Protein AF-A0A2J8UN22-F1 (afdb_monomer_lite)

Sequence (119 aa):
QNAFQVIAVDGVCSGIIQCLSAEDCVDWLQAIATNISNLTKHNIKKINRNFPVNQQIVYMGWCEAREQDPLQDRVYSPTFLALRGSCLYKFLAPPVTTWDWTRAEKTFSVYEIMCKILK

pLDDT: mean 87.86, std 12.68, range [38.47, 97.88]

InterPro domains:
  IPR001849 Pleckstrin homology domain [PS50003] (1-37)
  IPR015482 Syntrophin [PTHR10554] (2-116)

Secondary structure (DSSP, 8-state):
--EE--B-TTS-B--PEEPSSHHHHHHHHHHHHHHHHHHHHHHHHHHHTTS-GGG-EEEEEEEEEEP--SSS---EEEEEEEEETTEEEEESS---SSGGGGG-SEEEEHHHHHHHHT-

Structure (mmCIF, N/CA/C/O backbone):
data_AF-A0A2J8UN22-F1
#
_entry.id   AF-A0A2J8UN22-F1
#
loop_
_atom_site.group_PDB
_atom_site.id
_atom_site.type_symbol
_atom_site.label_atom_id
_atom_site.label_alt_id
_atom_site.label_comp_id
_atom_site.label_asym_id
_atom_site.label_entity_id
_atom_site.label_seq_id
_atom_site.pdbx_PDB_ins_code
_atom_site.Cartn_x
_atom_site.Cartn_y
_atom_site.Cartn_z
_atom_site.occupancy
_atom_site.B_iso_or_equiv
_atom_site.auth_seq_id
_atom_site.auth_comp_id
_atom_site.auth_asym_id
_atom_site.auth_atom_id
_atom_site.pdbx_PDB_model_num
ATOM 1 N N . GLN A 1 1 ? -15.082 2.420 19.374 1.00 69.00 1 GLN A N 1
ATOM 2 C CA . GLN A 1 1 ? -14.292 1.306 19.939 1.00 69.00 1 GLN A CA 1
ATOM 3 C C . GLN A 1 1 ? -12.915 1.868 20.256 1.00 69.00 1 GLN A C 1
ATOM 5 O O . GLN A 1 1 ? -12.306 2.414 19.351 1.00 69.00 1 GLN A O 1
ATOM 10 N N . ASN A 1 2 ? -12.465 1.801 21.514 1.00 91.00 2 ASN A N 1
ATOM 11 C CA . ASN A 1 2 ? -11.158 2.329 21.946 1.00 91.00 2 ASN A CA 1
ATOM 12 C C . ASN A 1 2 ? -10.123 1.204 21.940 1.00 91.00 2 ASN A C 1
ATOM 14 O O . ASN A 1 2 ? -9.503 0.913 22.957 1.00 91.00 2 ASN A O 1
ATOM 18 N N . ALA A 1 3 ? -10.056 0.471 20.838 1.00 95.69 3 ALA A N 1
ATOM 19 C CA . ALA A 1 3 ? -9.179 -0.674 20.712 1.00 95.69 3 ALA A CA 1
ATOM 20 C C . ALA A 1 3 ? -8.778 -0.843 19.256 1.00 95.69 3 ALA A C 1
ATOM 22 O O . ALA A 1 3 ? -9.563 -0.546 18.354 1.00 95.69 3 ALA A O 1
ATOM 23 N N . PHE A 1 4 ? -7.571 -1.343 19.041 1.00 95.44 4 PHE A N 1
ATOM 24 C CA . PHE A 1 4 ? -7.050 -1.617 17.712 1.00 95.44 4 PHE A CA 1
ATOM 25 C C . PHE A 1 4 ? -6.161 -2.858 17.734 1.00 95.44 4 PHE A C 1
ATOM 27 O O . PHE A 1 4 ? -5.758 -3.347 18.785 1.00 95.44 4 PHE A O 1
ATOM 34 N N . GLN A 1 5 ? -5.852 -3.373 16.554 1.00 95.31 5 GLN A N 1
ATOM 35 C CA . GLN A 1 5 ? -4.894 -4.451 16.361 1.00 95.31 5 GLN A CA 1
ATOM 36 C C . GLN A 1 5 ? -3.970 -4.057 15.216 1.00 95.31 5 GLN A C 1
ATOM 38 O O . GLN A 1 5 ? -4.409 -3.456 14.236 1.00 95.31 5 GLN A O 1
ATOM 43 N N . VAL A 1 6 ? -2.692 -4.397 15.339 1.00 94.31 6 VAL A N 1
ATOM 44 C CA . VAL A 1 6 ? -1.711 -4.234 14.267 1.00 94.31 6 VAL A CA 1
ATOM 45 C C . VAL A 1 6 ? -1.390 -5.611 13.714 1.00 94.31 6 VAL A C 1
ATOM 47 O O . VAL A 1 6 ? -1.102 -6.537 14.474 1.00 94.31 6 VAL A O 1
ATOM 50 N N . ILE A 1 7 ? -1.451 -5.742 12.393 1.00 92.38 7 ILE A N 1
ATOM 51 C CA . ILE A 1 7 ? -1.133 -6.974 11.675 1.00 92.38 7 ILE A CA 1
ATOM 52 C C . ILE A 1 7 ? 0.120 -6.708 10.842 1.00 92.38 7 ILE A C 1
ATOM 54 O O . ILE A 1 7 ? 0.184 -5.739 10.082 1.00 92.38 7 ILE A O 1
ATOM 58 N N . ALA A 1 8 ? 1.136 -7.541 11.032 1.00 89.44 8 ALA A N 1
ATOM 59 C CA . ALA A 1 8 ? 2.368 -7.514 10.267 1.00 89.44 8 ALA A CA 1
ATOM 60 C C . ALA A 1 8 ? 2.192 -8.219 8.912 1.00 89.44 8 ALA A C 1
ATOM 62 O O . ALA A 1 8 ? 1.215 -8.920 8.657 1.00 89.44 8 ALA A O 1
ATOM 63 N N . VAL A 1 9 ? 3.161 -8.022 8.017 1.00 83.94 9 VAL A N 1
ATOM 64 C CA . VAL A 1 9 ? 3.129 -8.557 6.643 1.00 83.94 9 VAL A CA 1
ATOM 65 C C . VAL A 1 9 ? 3.096 -10.089 6.603 1.00 83.94 9 VAL A C 1
ATOM 67 O O . VAL A 1 9 ? 2.534 -10.666 5.678 1.00 83.94 9 VAL A O 1
ATOM 70 N N . ASP A 1 10 ? 3.688 -10.745 7.596 1.00 85.31 10 ASP A N 1
ATOM 71 C CA . ASP A 1 10 ? 3.690 -12.202 7.765 1.00 85.31 10 ASP A CA 1
ATOM 72 C C . ASP A 1 10 ? 2.394 -12.741 8.403 1.00 85.31 10 ASP A C 1
ATOM 74 O O . ASP A 1 10 ? 2.285 -13.937 8.667 1.00 85.31 10 ASP A O 1
ATOM 78 N N . GLY A 1 11 ? 1.405 -11.873 8.644 1.00 86.06 11 GLY A N 1
ATOM 79 C CA . GLY A 1 11 ? 0.132 -12.212 9.276 1.00 86.06 11 GLY A CA 1
ATOM 80 C C . GLY A 1 11 ? 0.192 -12.272 10.802 1.00 86.06 11 GLY A C 1
ATOM 81 O O . GLY A 1 11 ? -0.845 -12.462 11.440 1.00 86.06 11 GLY A O 1
ATOM 82 N N . VAL A 1 12 ? 1.366 -12.076 11.415 1.00 93.12 12 VAL A N 1
ATOM 83 C CA . VAL A 1 12 ? 1.483 -12.013 12.874 1.00 93.12 12 VAL A CA 1
ATOM 84 C C . VAL A 1 12 ? 0.770 -10.759 13.371 1.00 93.12 12 VAL A C 1
ATOM 86 O O . VAL A 1 12 ? 0.986 -9.658 12.867 1.00 93.12 12 VAL A O 1
ATOM 89 N N . CYS A 1 13 ? -0.093 -10.914 14.372 1.00 92.88 13 CYS A N 1
ATOM 90 C CA . CYS A 1 13 ? -0.857 -9.807 14.933 1.00 92.88 13 CYS A CA 1
ATOM 91 C C . CYS A 1 13 ? -0.420 -9.488 16.366 1.00 92.88 13 CYS A C 1
ATOM 93 O O . CYS A 1 13 ? -0.019 -10.370 17.122 1.00 92.88 13 CYS A O 1
ATOM 95 N N . SER A 1 14 ? -0.559 -8.225 16.767 1.00 94.50 14 SER A N 1
ATOM 96 C CA . SER A 1 14 ? -0.267 -7.761 18.131 1.00 94.50 14 SER A CA 1
ATOM 97 C C . SER A 1 14 ? -1.241 -8.282 19.199 1.00 94.50 14 SER A C 1
ATOM 99 O O . SER A 1 14 ? -1.072 -7.978 20.376 1.00 94.50 14 SER A O 1
ATOM 101 N N . GLY A 1 15 ? -2.309 -8.980 18.799 1.00 95.38 15 GLY A N 1
ATOM 102 C CA . GLY A 1 15 ? -3.538 -9.073 19.590 1.00 95.38 15 GLY A CA 1
ATOM 103 C C . GLY A 1 15 ? -4.295 -7.737 19.654 1.00 95.38 15 GLY A C 1
ATOM 104 O O . GLY A 1 15 ? -3.858 -6.732 19.083 1.00 95.38 15 GLY A O 1
ATOM 105 N N . ILE A 1 16 ? -5.450 -7.734 20.324 1.00 95.88 16 ILE A N 1
ATOM 106 C CA . ILE A 1 16 ? -6.258 -6.524 20.523 1.00 95.88 16 ILE A CA 1
ATOM 107 C C . ILE A 1 16 ? -5.623 -5.684 21.632 1.00 95.88 16 ILE A C 1
ATOM 109 O O . ILE A 1 16 ? -5.516 -6.126 22.775 1.00 95.88 16 ILE A O 1
ATOM 113 N N . ILE A 1 17 ? -5.232 -4.461 21.290 1.00 96.06 17 ILE A N 1
ATOM 114 C CA . ILE A 1 17 ? -4.725 -3.455 22.217 1.00 96.06 17 ILE A CA 1
ATOM 115 C C . ILE A 1 17 ? -5.901 -2.577 22.629 1.00 96.06 17 ILE A C 1
ATOM 117 O O . ILE A 1 17 ? -6.515 -1.920 21.790 1.00 96.06 17 ILE A O 1
ATOM 121 N N . GLN A 1 18 ? -6.209 -2.572 23.923 1.00 96.56 18 GLN A N 1
ATOM 122 C CA . GLN A 1 18 ? -7.245 -1.727 24.506 1.00 96.56 18 GLN A CA 1
ATOM 123 C C . GLN A 1 18 ? -6.632 -0.402 24.973 1.00 96.56 18 GLN A C 1
ATOM 125 O O . GLN A 1 18 ? -5.663 -0.391 25.731 1.00 96.56 18 GLN A O 1
ATOM 130 N N . CYS A 1 19 ? -7.219 0.712 24.554 1.00 95.88 19 CYS A N 1
ATOM 131 C CA . CYS A 1 19 ? -6.840 2.053 24.979 1.00 95.88 19 CYS A CA 1
ATOM 132 C C . CYS A 1 19 ? -7.713 2.516 26.150 1.00 95.88 19 CYS A C 1
ATOM 134 O O . CYS A 1 19 ? -8.887 2.142 26.253 1.00 95.88 19 CYS A O 1
ATOM 136 N N . LEU A 1 20 ? -7.133 3.351 27.016 1.00 93.75 20 LEU A N 1
ATOM 137 C CA . LEU A 1 20 ? -7.816 3.916 28.183 1.00 93.75 20 LEU A CA 1
ATOM 138 C C . LEU A 1 20 ? -8.893 4.927 27.765 1.00 93.75 20 LEU A C 1
ATOM 140 O O . LEU A 1 20 ? -9.972 4.962 28.355 1.00 93.75 20 LEU A O 1
ATOM 144 N N . SER A 1 21 ? -8.635 5.693 26.703 1.00 96.19 21 SER A N 1
ATOM 145 C CA . SER A 1 21 ? -9.578 6.638 26.110 1.00 96.19 21 SER A CA 1
ATOM 146 C C . SER A 1 21 ? -9.617 6.541 24.578 1.00 96.19 21 SER A C 1
ATOM 148 O O . SER A 1 21 ? -8.815 5.846 23.946 1.00 96.19 21 SER A O 1
ATOM 150 N N . ALA A 1 22 ? -10.592 7.221 23.967 1.00 95.56 22 ALA A N 1
ATOM 151 C CA . ALA A 1 22 ? -10.673 7.340 22.512 1.00 95.56 22 ALA A CA 1
ATOM 152 C C . ALA A 1 22 ? -9.547 8.224 21.953 1.00 95.56 22 ALA A C 1
ATOM 154 O O . ALA A 1 22 ? -9.047 7.944 20.868 1.00 95.56 22 ALA A O 1
ATOM 155 N N . GLU A 1 23 ? -9.137 9.250 22.702 1.00 96.06 23 GLU A N 1
ATOM 156 C CA . GLU A 1 23 ? -8.040 10.155 22.346 1.00 96.06 23 GLU A CA 1
ATOM 157 C C . GLU A 1 23 ? -6.713 9.395 22.282 1.00 96.06 23 GLU A C 1
ATOM 159 O O . GLU A 1 23 ? -6.076 9.387 21.232 1.00 96.06 23 GLU A O 1
ATOM 164 N N . ASP A 1 24 ? -6.395 8.608 23.319 1.00 95.69 24 ASP A N 1
ATOM 165 C CA . ASP A 1 24 ? -5.205 7.744 23.317 1.00 95.69 24 ASP A CA 1
ATOM 166 C C . ASP A 1 24 ? -5.206 6.797 22.109 1.00 95.69 24 ASP A C 1
ATOM 168 O O . ASP A 1 24 ? -4.181 6.573 21.469 1.00 95.69 24 ASP A O 1
ATOM 172 N N . CYS A 1 25 ? -6.371 6.227 21.777 1.00 96.19 25 CYS A N 1
ATOM 173 C CA . CYS A 1 25 ? -6.506 5.329 20.634 1.00 96.19 25 CYS A CA 1
ATOM 174 C C . CYS A 1 25 ? -6.188 6.038 19.312 1.00 96.19 25 CYS A C 1
ATOM 176 O O . CYS A 1 25 ? -5.511 5.467 18.457 1.00 96.19 25 CYS A O 1
ATOM 178 N N . VAL A 1 26 ? -6.670 7.269 19.137 1.00 96.12 26 VAL A N 1
ATOM 179 C CA . VAL A 1 26 ? -6.407 8.074 17.939 1.00 96.12 26 VAL A CA 1
ATOM 180 C C . VAL A 1 26 ? -4.932 8.456 17.859 1.00 96.12 26 VAL A C 1
ATOM 182 O O . VAL A 1 26 ? -4.338 8.304 16.791 1.00 96.12 26 VAL A O 1
ATOM 185 N N . ASP A 1 27 ? -4.317 8.858 18.970 1.00 96.56 27 ASP A N 1
ATOM 186 C CA . ASP A 1 27 ? -2.898 9.218 19.020 1.00 96.56 27 ASP A CA 1
ATOM 187 C C . ASP A 1 27 ? -1.998 8.037 18.645 1.00 96.56 27 ASP A C 1
ATOM 189 O O . ASP A 1 27 ? -1.096 8.171 17.809 1.00 96.56 27 ASP A O 1
ATOM 193 N N . TRP A 1 28 ? -2.285 6.848 19.183 1.00 96.56 28 TRP A N 1
ATOM 194 C CA . TRP A 1 28 ? -1.582 5.619 18.814 1.00 96.56 28 TRP A CA 1
ATOM 195 C C . TRP A 1 28 ? -1.742 5.290 17.330 1.00 96.56 28 TRP A C 1
ATOM 197 O O . TRP A 1 28 ? -0.748 5.031 16.646 1.00 96.56 28 TRP A O 1
ATOM 207 N N . LEU A 1 29 ? -2.969 5.331 16.804 1.00 96.19 29 LEU A N 1
ATOM 208 C CA . LEU A 1 29 ? -3.232 5.061 15.389 1.00 96.19 29 LEU A CA 1
ATOM 209 C C . LEU A 1 29 ? -2.514 6.064 14.479 1.00 96.19 29 LEU A C 1
ATOM 211 O O . LEU A 1 29 ? -1.905 5.664 13.485 1.00 96.19 29 LEU A O 1
ATOM 215 N N . GLN A 1 30 ? -2.521 7.350 14.834 1.00 97.31 30 GLN A N 1
ATOM 216 C CA . GLN A 1 30 ? -1.846 8.398 14.076 1.00 97.31 30 GLN A CA 1
ATOM 217 C C . GLN A 1 30 ? -0.323 8.221 14.104 1.00 97.31 30 GLN A C 1
ATOM 219 O O . GLN A 1 30 ? 0.331 8.349 13.061 1.00 97.31 30 GLN A O 1
ATOM 224 N N . ALA A 1 31 ? 0.255 7.885 15.260 1.00 97.88 31 ALA A N 1
ATOM 225 C CA . ALA A 1 31 ? 1.683 7.615 15.400 1.00 97.88 31 ALA A CA 1
ATOM 226 C C . ALA A 1 31 ? 2.110 6.392 14.569 1.00 97.88 31 ALA A C 1
ATOM 228 O O . ALA A 1 31 ? 3.087 6.460 13.816 1.00 97.88 31 ALA A O 1
ATOM 229 N N . ILE A 1 32 ? 1.340 5.300 14.630 1.00 96.56 32 ILE A N 1
ATOM 230 C CA . ILE A 1 32 ? 1.578 4.078 13.849 1.00 96.56 32 ILE A CA 1
ATOM 231 C C . ILE A 1 32 ? 1.468 4.367 12.347 1.00 96.56 32 ILE A C 1
ATOM 233 O O . ILE A 1 32 ? 2.387 4.041 11.593 1.00 96.56 32 ILE A O 1
ATOM 237 N N . ALA A 1 33 ? 0.394 5.027 11.904 1.00 95.25 33 ALA A N 1
ATOM 238 C CA . ALA A 1 33 ? 0.184 5.375 10.499 1.00 95.25 33 ALA A CA 1
ATOM 239 C C . ALA A 1 33 ? 1.309 6.273 9.958 1.00 95.25 33 ALA A C 1
ATOM 241 O O . ALA A 1 33 ? 1.823 6.054 8.856 1.00 95.25 33 ALA A O 1
ATOM 242 N N . THR A 1 34 ? 1.746 7.248 10.758 1.00 97.62 34 THR A N 1
ATOM 243 C CA . THR A 1 34 ? 2.868 8.133 10.418 1.00 97.62 34 THR A CA 1
ATOM 244 C C . THR A 1 34 ? 4.168 7.342 10.276 1.00 97.62 34 THR A C 1
ATOM 246 O O . THR A 1 34 ? 4.895 7.520 9.294 1.00 97.62 34 THR A O 1
ATOM 249 N N . ASN A 1 35 ? 4.444 6.421 11.202 1.00 97.19 35 ASN A N 1
ATOM 250 C CA . ASN A 1 35 ? 5.633 5.577 11.147 1.00 97.19 35 ASN A CA 1
ATOM 251 C C . ASN A 1 35 ? 5.632 4.664 9.907 1.00 97.19 35 ASN A C 1
ATOM 253 O O . ASN A 1 35 ? 6.610 4.632 9.158 1.00 97.19 35 ASN A O 1
ATOM 257 N N . ILE A 1 36 ? 4.507 3.996 9.623 1.00 95.00 36 ILE A N 1
ATOM 258 C CA . ILE A 1 36 ? 4.333 3.159 8.425 1.00 95.00 36 ILE A CA 1
ATOM 259 C C . ILE A 1 36 ? 4.542 3.984 7.149 1.00 95.00 36 ILE A C 1
ATOM 261 O O . ILE A 1 36 ? 5.248 3.542 6.239 1.00 95.00 36 ILE A O 1
ATOM 265 N N . SER A 1 37 ? 3.982 5.196 7.078 1.00 95.06 37 SER A N 1
ATOM 266 C CA . SER A 1 37 ? 4.149 6.096 5.929 1.00 95.06 37 SER A CA 1
ATOM 267 C C . SER A 1 37 ? 5.615 6.488 5.722 1.00 95.06 37 SER A C 1
ATOM 269 O O . SER A 1 37 ? 6.126 6.437 4.600 1.00 95.06 37 SER A O 1
ATOM 271 N N . ASN A 1 38 ? 6.328 6.825 6.799 1.00 97.06 38 ASN A N 1
ATOM 272 C CA . ASN A 1 38 ? 7.739 7.206 6.742 1.00 97.06 38 ASN A CA 1
ATOM 273 C C . ASN A 1 38 ? 8.635 6.041 6.302 1.00 97.06 38 ASN A C 1
ATOM 275 O O . ASN A 1 38 ? 9.468 6.212 5.405 1.00 97.06 38 ASN A O 1
ATOM 279 N N . LEU A 1 39 ? 8.426 4.850 6.868 1.00 95.50 39 LEU A N 1
ATOM 280 C CA . LEU A 1 39 ? 9.149 3.637 6.482 1.00 95.50 39 LEU A CA 1
ATOM 281 C C . LEU A 1 39 ? 8.853 3.247 5.029 1.00 95.50 39 LEU A C 1
ATOM 283 O O . LEU A 1 39 ? 9.773 2.942 4.272 1.00 95.50 39 LEU A O 1
ATOM 287 N N . THR A 1 40 ? 7.596 3.349 4.595 1.00 95.12 40 THR A N 1
ATOM 288 C CA . THR A 1 40 ? 7.199 3.104 3.201 1.00 95.12 40 THR A CA 1
ATOM 289 C C . THR A 1 40 ? 7.893 4.075 2.245 1.00 95.12 40 THR A C 1
ATOM 291 O O . THR A 1 40 ? 8.493 3.640 1.263 1.00 95.12 40 THR A O 1
ATOM 294 N N . LYS A 1 41 ? 7.913 5.380 2.551 1.00 95.56 41 LYS A N 1
ATOM 295 C CA . LYS A 1 41 ? 8.641 6.387 1.753 1.00 95.56 41 LYS A CA 1
ATOM 296 C C . LYS A 1 41 ? 10.140 6.091 1.683 1.00 95.56 41 LYS A C 1
ATOM 298 O O . LYS A 1 41 ? 10.747 6.245 0.621 1.00 95.56 41 LYS A O 1
ATOM 303 N N . HIS A 1 42 ? 10.747 5.671 2.792 1.00 95.75 42 HIS A N 1
ATOM 304 C CA . HIS A 1 42 ? 12.155 5.277 2.816 1.00 95.75 42 HIS A CA 1
ATOM 305 C C . HIS A 1 42 ? 12.413 4.048 1.930 1.00 95.75 42 HIS A C 1
ATOM 307 O O . HIS A 1 42 ? 13.332 4.061 1.108 1.00 95.75 42 HIS A O 1
ATOM 313 N N . ASN A 1 43 ? 11.562 3.025 2.030 1.00 93.19 43 ASN A N 1
ATOM 314 C CA . ASN A 1 43 ? 11.650 1.812 1.217 1.00 93.19 43 ASN A CA 1
ATOM 315 C C . ASN A 1 43 ? 11.482 2.104 -0.278 1.00 93.19 43 ASN A C 1
ATOM 317 O O . ASN A 1 43 ? 12.295 1.636 -1.074 1.00 93.19 43 ASN A O 1
ATOM 321 N N . ILE A 1 44 ? 10.516 2.948 -0.660 1.00 95.50 44 ILE A N 1
ATOM 322 C CA . ILE A 1 44 ? 10.344 3.422 -2.043 1.00 95.50 44 ILE A CA 1
ATOM 323 C C . ILE A 1 44 ? 11.648 4.038 -2.556 1.00 95.50 44 ILE A C 1
ATOM 325 O O . ILE A 1 44 ? 12.152 3.635 -3.603 1.00 95.50 44 ILE A O 1
ATOM 329 N N . LYS A 1 45 ? 12.245 4.971 -1.798 1.00 95.56 45 LYS A N 1
ATOM 330 C CA . LYS A 1 45 ? 13.518 5.606 -2.179 1.00 95.56 45 LYS A CA 1
ATOM 331 C C . LYS A 1 45 ? 14.640 4.585 -2.356 1.00 95.56 45 LYS A C 1
ATOM 333 O O . LYS A 1 45 ? 15.441 4.731 -3.275 1.00 95.56 45 LYS A O 1
ATOM 338 N N . LYS A 1 46 ? 14.714 3.570 -1.491 1.00 94.50 46 LYS A N 1
ATOM 339 C CA . LYS A 1 46 ? 15.727 2.509 -1.565 1.00 94.50 46 LYS A CA 1
ATOM 340 C C . LYS A 1 46 ? 15.548 1.645 -2.816 1.00 94.50 46 LYS A C 1
ATOM 342 O O . LYS A 1 46 ? 16.520 1.439 -3.537 1.00 94.50 46 LYS A O 1
ATOM 347 N N . ILE A 1 47 ? 14.330 1.178 -3.093 1.00 93.56 47 ILE A N 1
ATOM 348 C CA . ILE A 1 47 ? 14.034 0.307 -4.242 1.00 93.56 47 ILE A CA 1
ATOM 349 C C . ILE A 1 47 ? 14.191 1.071 -5.564 1.00 93.56 47 ILE A C 1
ATOM 351 O O . ILE A 1 47 ? 14.789 0.542 -6.499 1.00 93.56 47 ILE A O 1
ATOM 355 N N . ASN A 1 48 ? 13.751 2.333 -5.624 1.00 96.00 48 ASN A N 1
ATOM 356 C CA . ASN A 1 48 ? 13.828 3.179 -6.821 1.00 96.00 48 ASN A CA 1
ATOM 357 C C . ASN A 1 48 ? 15.250 3.430 -7.330 1.00 96.00 48 ASN A C 1
ATOM 359 O O . ASN A 1 48 ? 15.407 3.766 -8.500 1.00 96.00 48 ASN A O 1
ATOM 363 N N . ARG A 1 49 ? 16.287 3.225 -6.505 1.00 95.75 49 ARG A N 1
ATOM 364 C CA . ARG A 1 49 ? 17.690 3.259 -6.961 1.00 95.75 49 ARG A CA 1
ATOM 365 C C . ARG A 1 49 ? 17.992 2.201 -8.024 1.00 95.75 49 ARG A C 1
ATOM 367 O O . ARG A 1 49 ? 18.934 2.371 -8.784 1.00 95.75 49 ARG A O 1
ATOM 374 N N . ASN A 1 50 ? 17.194 1.136 -8.075 1.00 94.88 50 ASN A N 1
ATOM 375 C CA . ASN A 1 50 ? 17.336 0.040 -9.029 1.00 94.88 50 ASN A CA 1
ATOM 376 C C . ASN A 1 50 ? 16.387 0.168 -10.235 1.00 94.88 50 ASN A C 1
ATOM 378 O O . ASN A 1 50 ? 16.362 -0.726 -11.079 1.00 94.88 50 ASN A O 1
ATOM 382 N N . PHE A 1 51 ? 15.587 1.239 -10.318 1.00 93.00 51 PHE A N 1
ATOM 383 C CA . PHE A 1 51 ? 14.655 1.472 -11.422 1.00 93.00 51 PHE A CA 1
ATOM 384 C C . PHE A 1 51 ? 15.022 2.728 -12.220 1.00 93.00 51 PHE A C 1
ATOM 386 O O . PHE A 1 51 ? 15.410 3.740 -11.630 1.00 93.00 51 PHE A O 1
ATOM 393 N N . PRO A 1 52 ? 14.845 2.713 -13.556 1.00 94.38 52 PRO A N 1
ATOM 394 C CA . PRO A 1 52 ? 14.947 3.931 -14.345 1.00 94.38 52 PRO A CA 1
ATOM 395 C C . PRO A 1 52 ? 13.830 4.906 -13.951 1.00 94.38 52 PRO A C 1
ATOM 397 O O . PRO A 1 52 ? 12.765 4.489 -13.497 1.00 94.38 52 PRO A O 1
ATOM 400 N N . VAL A 1 53 ? 14.069 6.210 -14.127 1.00 93.12 53 VAL A N 1
ATOM 401 C CA . VAL A 1 53 ? 13.196 7.298 -13.635 1.00 93.12 53 VAL A CA 1
ATOM 402 C C . VAL A 1 53 ? 11.733 7.126 -14.062 1.00 93.12 53 VAL A C 1
ATOM 404 O O . VAL A 1 53 ? 10.827 7.290 -13.252 1.00 93.12 53 VAL A O 1
ATOM 407 N N . ASN A 1 54 ? 11.489 6.714 -15.307 1.00 92.06 54 ASN A N 1
ATOM 408 C CA . ASN A 1 54 ? 10.149 6.480 -15.861 1.00 92.06 54 ASN A CA 1
ATOM 409 C C . ASN A 1 54 ? 9.457 5.200 -15.346 1.00 92.06 54 ASN A C 1
ATOM 411 O O . ASN A 1 54 ? 8.314 4.928 -15.702 1.00 92.06 54 ASN A O 1
ATOM 415 N N . GLN A 1 55 ? 10.150 4.397 -14.543 1.00 93.44 55 GLN A N 1
ATOM 416 C CA . GLN A 1 55 ? 9.677 3.141 -13.961 1.00 93.44 55 GLN A CA 1
ATOM 417 C C . GLN A 1 55 ? 9.811 3.148 -12.437 1.00 93.44 55 GLN A C 1
ATOM 419 O O . GLN A 1 55 ? 9.804 2.084 -11.817 1.00 93.44 55 GLN A O 1
ATOM 424 N N . GLN A 1 56 ? 9.976 4.319 -11.825 1.00 95.56 56 GLN A N 1
ATOM 425 C CA . GLN A 1 56 ? 10.040 4.441 -10.378 1.00 95.56 56 GLN A CA 1
ATOM 426 C C . GLN A 1 56 ? 8.662 4.271 -9.743 1.00 95.56 56 GLN A C 1
ATOM 428 O O . GLN A 1 56 ? 7.620 4.574 -10.327 1.00 95.56 56 GLN A O 1
ATOM 433 N N . ILE A 1 57 ? 8.681 3.763 -8.519 1.00 96.12 57 ILE A N 1
ATOM 434 C CA . ILE A 1 57 ? 7.531 3.647 -7.638 1.00 96.12 57 ILE A CA 1
ATOM 435 C C . ILE A 1 57 ? 7.176 5.053 -7.160 1.00 96.12 57 ILE A C 1
ATOM 437 O O . ILE A 1 57 ? 8.013 5.741 -6.572 1.00 96.12 57 ILE A O 1
ATOM 441 N N . VAL A 1 58 ? 5.939 5.463 -7.413 1.00 94.75 58 VAL A N 1
ATOM 442 C CA . VAL A 1 58 ? 5.378 6.756 -7.003 1.00 94.75 58 VAL A CA 1
ATOM 443 C C . VAL A 1 58 ? 4.688 6.617 -5.648 1.00 94.75 58 VAL A C 1
ATOM 445 O O . VAL A 1 58 ? 4.842 7.467 -4.775 1.00 94.75 58 VAL A O 1
ATOM 448 N N . TYR A 1 59 ? 3.951 5.523 -5.460 1.00 94.62 59 TYR A N 1
ATOM 449 C CA . TYR A 1 59 ? 3.198 5.241 -4.244 1.00 94.62 59 TYR A CA 1
ATOM 450 C C . TYR A 1 59 ? 3.068 3.734 -4.039 1.00 94.62 59 TYR A C 1
ATOM 452 O O . TYR A 1 59 ? 2.994 2.986 -5.011 1.00 94.62 59 TYR A O 1
ATOM 460 N N . MET A 1 60 ? 3.003 3.285 -2.789 1.00 95.38 60 MET A N 1
ATOM 461 C CA . MET A 1 60 ? 2.564 1.933 -2.454 1.00 95.38 60 MET A CA 1
ATOM 462 C C . MET A 1 60 ? 1.973 1.893 -1.045 1.00 95.38 60 MET A C 1
ATOM 464 O O . MET A 1 60 ? 2.347 2.714 -0.207 1.00 95.38 60 MET A O 1
ATOM 468 N N . GLY A 1 61 ? 1.067 0.954 -0.784 1.00 94.62 61 GLY A N 1
ATOM 469 C CA . GLY A 1 61 ? 0.416 0.819 0.515 1.00 94.62 61 GLY A CA 1
ATOM 470 C C . GLY A 1 61 ? -0.674 -0.249 0.542 1.00 94.62 61 GLY A C 1
ATOM 471 O O . GLY A 1 61 ? -1.097 -0.759 -0.495 1.00 94.62 61 GLY A O 1
ATOM 472 N N . TRP A 1 62 ? -1.122 -0.571 1.754 1.00 92.44 62 TRP A N 1
ATOM 473 C CA . TRP A 1 62 ? -2.276 -1.435 1.986 1.00 92.44 62 TRP A CA 1
ATOM 474 C C . TRP A 1 62 ? -3.582 -0.683 1.722 1.00 92.44 62 TRP A C 1
ATOM 476 O O . TRP A 1 62 ? -3.713 0.492 2.067 1.00 92.44 62 TRP A O 1
ATOM 486 N N . CYS A 1 63 ? -4.549 -1.376 1.134 1.00 90.25 63 CYS A N 1
ATOM 487 C CA . CYS A 1 63 ? -5.912 -0.907 0.942 1.00 90.25 63 CYS A CA 1
ATOM 488 C C . CYS A 1 63 ? -6.908 -2.044 1.174 1.00 90.25 63 CYS A C 1
ATOM 490 O O . CYS A 1 63 ? -6.580 -3.213 0.979 1.00 90.25 63 CYS A O 1
ATOM 492 N N . GLU A 1 64 ? -8.147 -1.686 1.486 1.00 87.38 64 GLU A N 1
ATOM 493 C CA . GLU A 1 64 ? -9.260 -2.629 1.520 1.00 87.38 64 GLU A CA 1
ATOM 494 C C . GLU A 1 64 ? -9.856 -2.770 0.117 1.00 87.38 64 GLU A C 1
ATOM 496 O O . GLU A 1 64 ? -10.406 -1.816 -0.442 1.00 87.38 64 GLU A O 1
ATOM 501 N N . ALA A 1 65 ? -9.735 -3.959 -0.472 1.00 82.31 65 ALA A N 1
ATOM 502 C CA . ALA A 1 65 ? -10.307 -4.271 -1.773 1.00 82.31 65 ALA A CA 1
ATOM 503 C C . ALA A 1 65 ? -11.613 -5.047 -1.600 1.00 82.31 65 ALA A C 1
ATOM 505 O O . ALA A 1 65 ? -11.670 -6.056 -0.899 1.00 82.31 65 ALA A O 1
ATOM 506 N N . ARG A 1 66 ? -12.664 -4.596 -2.289 1.00 80.06 66 ARG A N 1
ATOM 507 C CA . ARG A 1 66 ? -13.923 -5.335 -2.386 1.00 80.06 66 ARG A CA 1
ATOM 508 C C . ARG A 1 66 ? -13.854 -6.291 -3.568 1.00 80.06 66 ARG A C 1
ATOM 510 O O . ARG A 1 66 ? -13.695 -5.845 -4.706 1.00 80.06 66 ARG A O 1
ATOM 517 N N . GLU A 1 67 ? -14.022 -7.582 -3.316 1.00 69.56 67 GLU A N 1
ATOM 518 C CA . GLU A 1 67 ? -14.177 -8.549 -4.399 1.00 69.56 67 GLU A CA 1
ATOM 519 C C . GLU A 1 67 ? -15.605 -8.491 -4.965 1.00 69.56 67 GLU A C 1
ATOM 521 O O . GLU A 1 67 ? -16.590 -8.378 -4.231 1.00 69.56 67 GLU A O 1
ATOM 526 N N . GLN A 1 68 ? -15.725 -8.500 -6.296 1.00 62.41 68 GLN A N 1
ATOM 527 C CA . GLN A 1 68 ? -17.007 -8.674 -6.980 1.00 62.41 68 GLN A CA 1
ATOM 528 C C . GLN A 1 68 ? -17.302 -10.173 -7.072 1.00 62.41 68 GLN A C 1
ATOM 530 O O . GLN A 1 68 ? -17.169 -10.765 -8.140 1.00 62.41 68 GLN A O 1
ATOM 535 N N . ASP A 1 69 ? -17.675 -10.787 -5.952 1.00 63.44 69 ASP A N 1
ATOM 536 C CA . ASP A 1 69 ? -18.312 -12.102 -5.964 1.00 63.44 69 ASP A CA 1
ATOM 537 C C . ASP A 1 69 ? -19.837 -11.907 -5.836 1.00 63.44 69 ASP A C 1
ATOM 539 O O . ASP A 1 69 ? -20.294 -11.330 -4.846 1.00 63.44 69 ASP A O 1
ATOM 543 N N . PRO A 1 70 ? -20.645 -12.325 -6.829 1.00 59.53 70 PRO A N 1
ATOM 544 C CA . PRO A 1 70 ? -22.104 -12.280 -6.744 1.00 59.53 70 PRO A CA 1
ATOM 545 C C . PRO A 1 70 ? -22.692 -13.147 -5.619 1.00 59.53 70 PRO A C 1
ATOM 547 O O . PRO A 1 70 ? -23.849 -12.940 -5.256 1.00 59.53 70 PRO A O 1
ATOM 550 N N . LEU A 1 71 ? -21.938 -14.129 -5.109 1.00 65.88 71 LEU A N 1
ATOM 551 C CA . LEU A 1 71 ? -22.411 -15.143 -4.162 1.00 65.88 71 LEU A CA 1
ATOM 552 C C . LEU A 1 71 ? -21.913 -14.934 -2.724 1.00 65.88 71 LEU A C 1
ATOM 554 O O . LEU A 1 71 ? -22.498 -15.510 -1.807 1.00 65.88 71 LEU A O 1
ATOM 558 N N . GLN A 1 72 ? -20.874 -14.119 -2.505 1.00 58.31 72 GL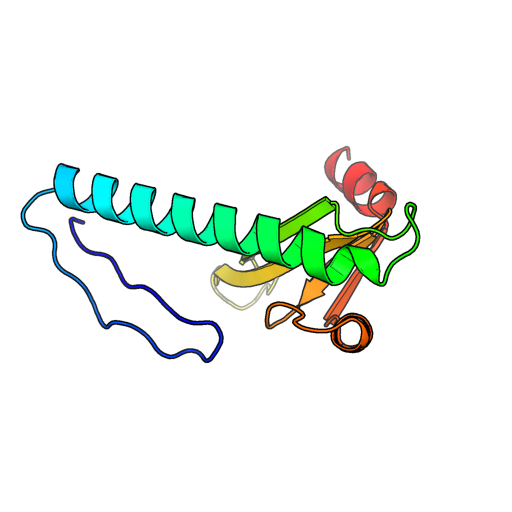N A N 1
ATOM 559 C CA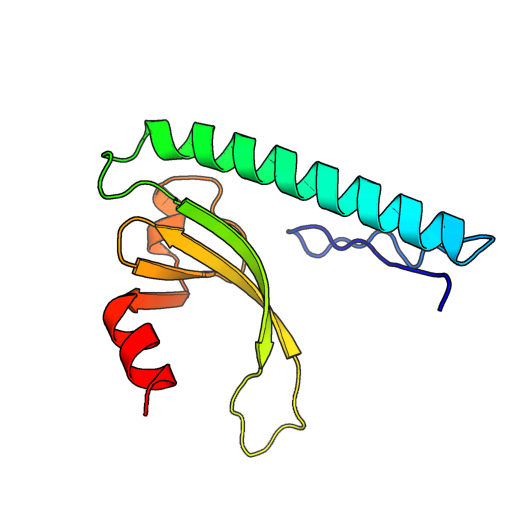 . GLN A 1 72 ? -20.359 -13.808 -1.167 1.00 58.31 72 GLN A CA 1
ATOM 560 C C . GLN A 1 72 ? -20.737 -12.394 -0.717 1.00 58.31 72 GLN A C 1
ATOM 562 O O . GLN A 1 72 ? -20.627 -11.411 -1.453 1.00 58.31 72 GLN A O 1
ATOM 567 N N . ASP A 1 73 ? -21.169 -12.291 0.537 1.00 57.53 73 ASP A N 1
ATOM 568 C CA . ASP A 1 73 ? -21.518 -11.030 1.177 1.00 57.53 73 ASP A CA 1
ATOM 569 C C . ASP A 1 73 ? -20.259 -10.169 1.373 1.00 57.53 73 ASP A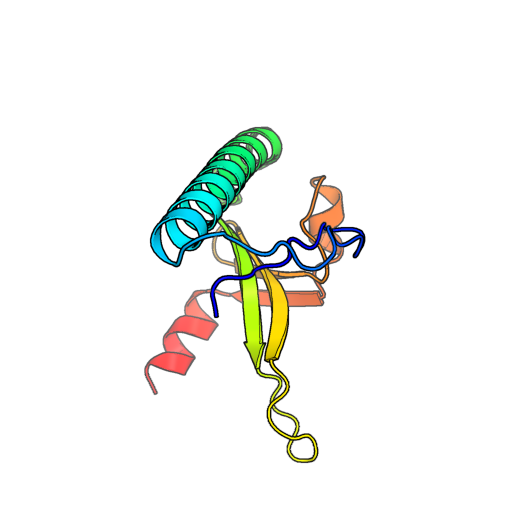 C 1
ATOM 571 O O . ASP A 1 73 ? -19.463 -10.408 2.271 1.00 57.53 73 ASP A O 1
ATOM 575 N N . ARG A 1 74 ? -20.045 -9.212 0.460 1.00 58.66 74 ARG A N 1
ATOM 576 C CA . ARG A 1 74 ? -19.164 -8.025 0.550 1.00 58.66 74 ARG A CA 1
ATOM 577 C C . ARG A 1 74 ? -17.940 -8.146 1.477 1.00 58.66 74 ARG A C 1
ATOM 579 O O . ARG A 1 74 ? -17.722 -7.276 2.322 1.00 58.66 74 ARG A O 1
ATOM 586 N N . VAL A 1 75 ? -17.102 -9.161 1.283 1.00 72.06 75 VAL A N 1
ATOM 587 C CA . VAL A 1 75 ? -15.863 -9.285 2.056 1.00 72.06 75 VAL A CA 1
ATOM 588 C C . VAL A 1 75 ? -14.858 -8.261 1.523 1.00 72.06 75 VAL A C 1
ATOM 590 O O . VAL A 1 75 ? -14.452 -8.303 0.359 1.00 72.06 75 VAL A O 1
ATOM 593 N N . TYR A 1 76 ? -14.499 -7.296 2.368 1.00 78.75 76 TYR A N 1
ATOM 594 C CA . TYR A 1 76 ? -13.314 -6.475 2.151 1.00 78.75 76 TYR A CA 1
ATOM 595 C C . TYR A 1 76 ? -12.098 -7.303 2.553 1.00 78.75 76 TYR A C 1
ATOM 597 O O . TYR A 1 76 ? -12.085 -7.911 3.623 1.00 78.75 76 TYR A O 1
ATOM 605 N N . SER A 1 77 ? -11.118 -7.374 1.658 1.00 83.62 77 SER A N 1
ATOM 606 C CA . SER A 1 77 ? -9.862 -8.069 1.907 1.00 83.62 77 SER A CA 1
ATOM 607 C C . SER A 1 77 ? -8.691 -7.091 1.823 1.00 83.62 77 SER A C 1
ATOM 609 O O . SER A 1 77 ? -8.655 -6.246 0.914 1.00 83.62 77 SER A O 1
ATOM 611 N N . PRO A 1 78 ? -7.702 -7.214 2.722 1.00 87.50 78 PRO A N 1
ATOM 612 C CA . PRO A 1 78 ? -6.497 -6.414 2.639 1.00 87.50 78 PRO A CA 1
ATOM 613 C C . PRO A 1 78 ? -5.745 -6.776 1.357 1.00 87.50 78 PRO A C 1
ATOM 615 O O . PRO A 1 78 ? -5.492 -7.937 1.045 1.00 87.50 78 PRO A O 1
ATOM 618 N N . THR A 1 79 ? -5.388 -5.758 0.590 1.00 91.12 79 THR A N 1
ATOM 619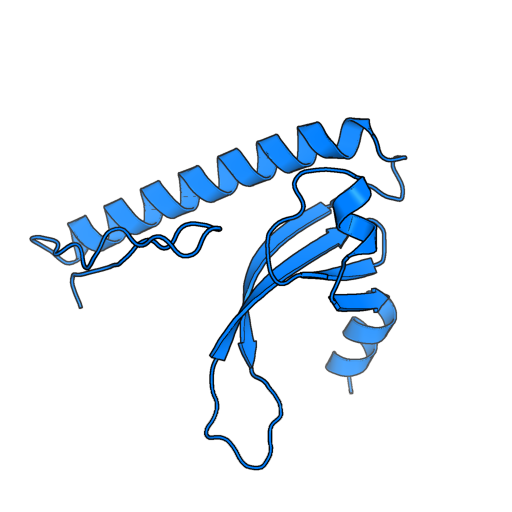 C CA . THR A 1 79 ? -4.644 -5.873 -0.662 1.00 91.12 79 THR A CA 1
ATOM 620 C C . THR A 1 79 ? -3.516 -4.857 -0.650 1.00 91.12 79 THR A C 1
ATOM 622 O O . THR A 1 79 ? -3.710 -3.717 -0.229 1.00 91.12 79 THR A O 1
ATOM 625 N N . PHE A 1 80 ? -2.340 -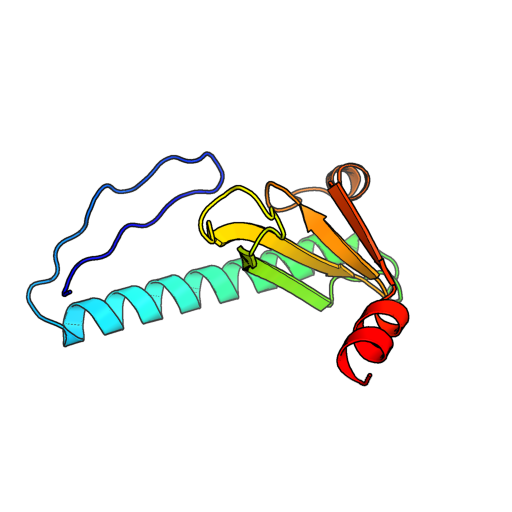5.235 -1.148 1.00 93.56 80 PHE A N 1
ATOM 626 C CA . PHE A 1 80 ? -1.243 -4.293 -1.310 1.00 93.56 80 PHE A CA 1
ATOM 627 C C . PHE A 1 80 ? -1.216 -3.746 -2.739 1.00 93.56 80 PHE A C 1
ATOM 629 O O . PHE A 1 80 ? -1.147 -4.503 -3.709 1.00 93.56 80 PHE A O 1
ATOM 636 N N . LEU A 1 81 ? -1.258 -2.423 -2.879 1.00 94.88 81 LEU A N 1
ATOM 637 C CA . LEU A 1 81 ? -1.183 -1.745 -4.169 1.00 94.88 81 LEU A CA 1
ATOM 638 C C . LEU A 1 81 ? 0.121 -0.973 -4.301 1.00 94.88 81 LEU A C 1
ATOM 640 O O . LEU A 1 81 ? 0.594 -0.357 -3.347 1.00 94.88 81 LEU A O 1
ATOM 644 N N . ALA A 1 82 ? 0.671 -0.949 -5.513 1.00 96.19 82 ALA A N 1
ATOM 645 C CA . ALA A 1 82 ? 1.798 -0.091 -5.844 1.00 96.19 82 ALA A CA 1
ATOM 646 C C . ALA A 1 82 ? 1.620 0.566 -7.214 1.00 96.19 82 ALA A C 1
ATOM 648 O O . ALA A 1 82 ? 1.329 -0.098 -8.206 1.00 96.19 82 ALA A O 1
ATOM 649 N N . LEU A 1 83 ? 1.831 1.876 -7.270 1.00 95.25 83 LEU A N 1
ATOM 650 C CA . LEU A 1 83 ? 1.903 2.660 -8.492 1.00 95.25 83 LEU A CA 1
ATOM 651 C C . LEU A 1 83 ? 3.371 2.810 -8.889 1.00 95.25 83 LEU A C 1
ATOM 653 O O . LEU A 1 83 ? 4.149 3.443 -8.171 1.00 95.25 83 LEU A O 1
ATOM 657 N N . ARG A 1 84 ? 3.743 2.247 -10.037 1.00 94.56 84 ARG A N 1
ATOM 658 C CA . ARG A 1 84 ? 5.101 2.304 -10.584 1.00 94.56 84 ARG A CA 1
ATOM 659 C C . ARG A 1 84 ? 5.043 2.668 -12.062 1.00 94.56 84 ARG A C 1
ATOM 661 O O . ARG A 1 84 ? 4.352 2.009 -12.837 1.00 94.56 84 ARG A O 1
ATOM 668 N N . GLY A 1 85 ? 5.778 3.710 -12.452 1.00 92.94 85 GLY A N 1
ATOM 669 C CA . GLY A 1 85 ? 5.654 4.293 -13.787 1.00 92.94 85 GLY A CA 1
ATOM 670 C C . GLY A 1 85 ? 4.194 4.648 -14.087 1.00 92.94 85 GLY A C 1
ATOM 671 O O . GLY A 1 85 ? 3.555 5.369 -13.325 1.00 92.94 85 GLY A O 1
ATOM 672 N N . SER A 1 86 ? 3.652 4.092 -15.168 1.00 91.50 86 SER A N 1
ATOM 673 C CA . SER A 1 86 ? 2.255 4.259 -15.590 1.00 91.50 86 SER A CA 1
ATOM 674 C C . SER A 1 86 ? 1.352 3.067 -15.249 1.00 91.50 86 SER A C 1
ATOM 676 O O . SER A 1 86 ? 0.274 2.937 -15.835 1.00 91.50 86 SER A O 1
ATOM 678 N N . CYS A 1 87 ? 1.789 2.173 -14.360 1.00 93.44 87 CYS A N 1
ATOM 679 C CA . CYS A 1 87 ? 1.092 0.927 -14.054 1.00 93.44 87 CYS A CA 1
ATOM 680 C C . CYS A 1 87 ? 0.747 0.829 -12.564 1.00 93.44 87 CYS A C 1
ATOM 682 O O . CYS A 1 87 ? 1.561 1.144 -11.693 1.00 93.44 87 CYS A O 1
ATOM 684 N N . LEU A 1 88 ? -0.466 0.357 -12.283 1.00 93.50 88 LEU A N 1
ATOM 685 C CA . LEU A 1 88 ? -0.910 -0.036 -10.953 1.00 93.50 88 LEU A CA 1
ATOM 686 C C . LEU A 1 88 ? -0.762 -1.551 -10.809 1.00 93.50 88 LEU A C 1
ATOM 688 O O . LEU A 1 88 ? -1.266 -2.316 -11.632 1.00 93.50 88 LEU A O 1
ATOM 692 N N . TYR A 1 89 ? -0.097 -1.975 -9.745 1.00 94.75 89 TYR A N 1
ATOM 693 C CA . TYR A 1 89 ? 0.175 -3.370 -9.432 1.00 94.75 89 TYR A CA 1
ATOM 694 C C . TYR A 1 89 ? -0.597 -3.783 -8.183 1.00 94.75 89 TYR A C 1
ATOM 696 O O . TYR A 1 89 ? -0.632 -3.031 -7.207 1.00 94.75 89 TYR A O 1
ATOM 704 N N . LYS A 1 90 ? -1.178 -4.984 -8.220 1.00 93.88 90 LYS A N 1
ATOM 705 C CA . LYS A 1 90 ? -1.791 -5.655 -7.069 1.00 93.88 90 LYS A CA 1
ATOM 706 C C . LYS A 1 90 ? -0.862 -6.756 -6.566 1.00 93.88 90 LYS A C 1
ATOM 708 O O . LYS A 1 90 ? -0.410 -7.575 -7.364 1.00 93.88 90 LYS A O 1
ATOM 713 N N . PHE A 1 91 ? -0.626 -6.798 -5.261 1.00 93.50 91 PHE A N 1
ATOM 714 C CA . PHE A 1 91 ? 0.135 -7.843 -4.587 1.00 93.50 91 PHE A CA 1
ATOM 715 C C . PHE A 1 91 ? -0.614 -8.368 -3.359 1.00 93.50 91 PHE A C 1
ATOM 717 O O . PHE A 1 91 ? -1.355 -7.629 -2.706 1.00 93.50 91 PHE A O 1
ATOM 724 N N . LEU A 1 92 ? -0.322 -9.619 -2.996 1.00 89.62 92 LEU A N 1
ATOM 725 C CA . LEU A 1 92 ? -0.703 -10.198 -1.703 1.00 89.62 92 LEU A CA 1
ATOM 726 C C . LEU A 1 92 ? 0.138 -9.643 -0.546 1.00 89.62 92 LEU A C 1
ATOM 728 O O . LEU A 1 92 ? -0.341 -9.554 0.577 1.00 89.62 92 LEU A O 1
ATOM 732 N N . ALA A 1 93 ? 1.393 -9.277 -0.816 1.00 90.62 93 ALA A N 1
ATOM 733 C CA . ALA A 1 93 ? 2.328 -8.741 0.167 1.00 90.62 93 ALA A CA 1
ATOM 734 C C . ALA A 1 93 ? 3.222 -7.655 -0.464 1.00 90.62 93 ALA A C 1
ATOM 736 O O . ALA A 1 93 ? 3.441 -7.679 -1.679 1.00 90.62 93 ALA A O 1
ATOM 737 N N . PRO A 1 94 ? 3.765 -6.709 0.326 1.00 92.12 94 PRO A N 1
ATOM 738 C CA . PRO A 1 94 ? 4.635 -5.654 -0.181 1.00 92.12 94 PRO A CA 1
ATOM 739 C C . PRO A 1 94 ? 5.879 -6.216 -0.893 1.00 92.12 94 PRO A C 1
ATOM 741 O O . PRO A 1 94 ? 6.557 -7.076 -0.326 1.00 92.12 94 PRO A O 1
ATOM 744 N N . PRO A 1 95 ? 6.240 -5.719 -2.092 1.00 92.75 95 PRO A N 1
ATOM 745 C CA . PRO A 1 95 ? 7.471 -6.124 -2.759 1.00 92.75 95 PRO A CA 1
ATOM 746 C C . PRO A 1 95 ? 8.690 -5.587 -1.994 1.00 92.75 95 PRO A C 1
ATOM 748 O O . PRO A 1 95 ? 8.780 -4.390 -1.710 1.00 92.75 95 PRO A O 1
ATOM 751 N N . VAL A 1 96 ? 9.648 -6.459 -1.676 1.00 88.19 96 VAL A N 1
ATOM 752 C CA . VAL A 1 96 ? 10.862 -6.109 -0.912 1.00 88.19 96 VAL A CA 1
ATOM 753 C C . VAL A 1 96 ? 12.038 -5.845 -1.853 1.00 88.19 96 VAL A C 1
ATOM 755 O O . VAL A 1 96 ? 12.891 -4.994 -1.594 1.00 88.19 96 VAL A O 1
ATOM 758 N N . THR A 1 97 ? 12.068 -6.561 -2.972 1.00 88.56 97 THR A N 1
ATOM 759 C CA . THR A 1 97 ? 13.116 -6.523 -3.990 1.00 88.56 97 THR A CA 1
ATOM 760 C C . THR A 1 97 ? 12.541 -6.157 -5.355 1.00 88.56 97 THR A C 1
ATOM 762 O O . THR A 1 97 ? 11.330 -6.177 -5.575 1.00 88.56 97 THR A O 1
ATOM 765 N N . THR A 1 98 ? 13.408 -5.836 -6.316 1.00 87.94 98 THR A N 1
ATOM 766 C CA . THR A 1 98 ? 12.989 -5.616 -7.710 1.00 87.94 98 THR A CA 1
ATOM 767 C C . THR A 1 98 ? 12.401 -6.873 -8.353 1.00 87.94 98 THR A C 1
ATOM 769 O O . THR A 1 98 ? 11.550 -6.752 -9.230 1.00 87.94 98 THR A O 1
ATOM 772 N N . TRP A 1 99 ? 12.801 -8.065 -7.900 1.00 89.44 99 TRP A N 1
ATOM 773 C CA . TRP A 1 99 ? 12.294 -9.340 -8.409 1.00 89.44 99 TRP A CA 1
ATOM 774 C C . TRP A 1 99 ? 10.823 -9.574 -8.054 1.00 89.44 99 TRP A C 1
ATOM 776 O O . TRP A 1 99 ? 10.066 -10.087 -8.878 1.00 89.44 99 TRP A O 1
ATOM 786 N N . ASP A 1 100 ? 10.387 -9.127 -6.874 1.00 92.38 100 ASP A N 1
ATOM 787 C CA . ASP A 1 100 ? 9.008 -9.316 -6.400 1.00 92.38 100 ASP A CA 1
ATOM 788 C C . ASP A 1 100 ? 7.965 -8.672 -7.323 1.00 92.38 100 ASP A C 1
ATOM 790 O O . ASP A 1 100 ? 6.827 -9.126 -7.384 1.00 92.38 100 ASP A O 1
ATOM 794 N N . TRP A 1 101 ? 8.360 -7.676 -8.121 1.00 91.75 101 TRP A N 1
ATOM 795 C CA . TRP A 1 101 ? 7.494 -7.019 -9.105 1.00 91.75 101 TRP A CA 1
ATOM 796 C C . TRP A 1 101 ? 7.023 -7.948 -10.225 1.00 91.75 101 TRP A C 1
ATOM 798 O O . TRP A 1 101 ? 5.995 -7.679 -10.839 1.00 91.75 101 TRP A O 1
ATOM 808 N N . THR A 1 102 ? 7.740 -9.047 -10.478 1.00 91.25 102 THR A N 1
ATOM 809 C CA . THR A 1 102 ? 7.316 -10.095 -11.423 1.00 91.25 102 THR A CA 1
ATOM 810 C C . THR A 1 102 ? 6.189 -10.968 -10.868 1.00 91.25 102 THR A C 1
ATOM 812 O O . THR A 1 102 ? 5.513 -11.652 -11.627 1.00 91.25 102 THR A O 1
ATOM 815 N N . ARG A 1 103 ? 5.967 -10.926 -9.548 1.00 91.00 103 ARG A N 1
ATOM 816 C CA . ARG A 1 103 ? 4.984 -11.737 -8.817 1.00 91.00 103 ARG A CA 1
ATOM 817 C C . ARG A 1 103 ? 3.701 -10.966 -8.499 1.00 91.00 103 ARG A C 1
ATOM 819 O O . ARG A 1 103 ? 2.928 -11.402 -7.649 1.00 91.00 103 ARG A O 1
ATOM 826 N N . ALA A 1 104 ? 3.486 -9.814 -9.135 1.00 94.25 104 ALA A N 1
ATOM 827 C CA . ALA A 1 104 ? 2.233 -9.080 -9.008 1.00 94.25 104 ALA A CA 1
ATOM 828 C C . ALA A 1 104 ? 1.066 -9.961 -9.473 1.00 94.25 104 ALA A C 1
ATOM 830 O O . ALA A 1 104 ? 1.119 -10.547 -10.551 1.00 94.25 104 ALA A O 1
ATOM 831 N N . GLU A 1 105 ? -0.001 -10.029 -8.681 1.00 93.44 105 GLU A N 1
ATOM 832 C CA . GLU A 1 105 ? -1.196 -10.804 -9.028 1.00 93.44 105 GLU A CA 1
ATOM 833 C C . GLU A 1 105 ? -1.901 -10.223 -10.252 1.00 93.44 105 GLU A C 1
ATOM 835 O O . GLU A 1 105 ? -2.427 -10.946 -11.096 1.00 93.44 105 GLU A O 1
ATOM 840 N N . LYS A 1 106 ? -1.953 -8.889 -10.318 1.00 91.38 106 LYS A N 1
ATOM 841 C CA . LYS A 1 106 ? -2.564 -8.140 -11.415 1.00 91.38 106 LYS A CA 1
ATOM 842 C C . LYS A 1 106 ? -1.746 -6.894 -11.712 1.00 91.38 106 LYS A C 1
ATOM 844 O O . LYS A 1 106 ? -1.152 -6.287 -10.820 1.00 91.38 106 LYS A O 1
ATOM 849 N N . THR A 1 107 ? -1.747 -6.493 -12.975 1.00 93.00 107 THR A N 1
ATOM 850 C CA . THR A 1 107 ? -1.173 -5.229 -13.440 1.00 93.00 107 THR A CA 1
ATOM 851 C C . THR A 1 107 ? -2.189 -4.543 -14.333 1.00 93.00 107 THR A C 1
ATOM 853 O O . THR A 1 107 ? -2.805 -5.179 -15.184 1.00 93.00 107 THR A O 1
ATOM 856 N N . PHE A 1 108 ? -2.368 -3.248 -14.121 1.00 90.31 108 PHE A N 1
ATOM 857 C CA . PHE A 1 108 ? -3.302 -2.418 -14.864 1.00 90.31 108 PHE A CA 1
ATOM 858 C C . PHE A 1 108 ? -2.573 -1.181 -15.361 1.00 90.31 108 PHE A C 1
ATOM 860 O O . PHE A 1 108 ? -1.800 -0.583 -14.605 1.00 90.31 108 PHE A O 1
ATOM 867 N N . SER A 1 109 ? -2.852 -0.739 -16.582 1.00 89.56 109 SER A N 1
ATOM 868 C CA . SER A 1 109 ? -2.366 0.569 -17.004 1.00 89.56 109 SER A CA 1
ATOM 869 C C . SER A 1 109 ? -3.234 1.652 -16.367 1.00 89.56 109 SER A C 1
ATOM 871 O O . SER A 1 109 ? -4.462 1.564 -16.346 1.00 89.56 109 SER A O 1
ATOM 873 N N . VAL A 1 110 ? -2.611 2.703 -15.840 1.00 80.25 110 VAL A N 1
ATOM 874 C CA . VAL A 1 110 ? -3.318 3.753 -15.088 1.00 80.25 110 VAL A CA 1
ATOM 875 C C . VAL A 1 110 ? -4.400 4.438 -15.930 1.00 80.25 110 VAL A C 1
ATOM 877 O O . VAL A 1 110 ? -5.490 4.709 -15.426 1.00 80.25 110 VAL A O 1
ATOM 880 N N . TYR A 1 111 ? -4.141 4.670 -17.220 1.00 74.88 111 TYR A N 1
ATOM 881 C CA . TYR A 1 111 ? -5.128 5.267 -18.125 1.00 74.88 111 TYR A CA 1
ATOM 882 C C . TYR A 1 111 ? -6.366 4.372 -18.311 1.00 74.88 111 TYR A C 1
ATOM 884 O O . TYR A 1 111 ? -7.485 4.877 -18.354 1.00 74.88 111 TYR A O 1
ATOM 892 N N . GLU A 1 112 ? -6.201 3.046 -18.334 1.00 65.75 112 GLU A N 1
ATOM 893 C CA . GLU A 1 112 ? -7.316 2.097 -18.458 1.00 65.75 112 GLU A CA 1
ATOM 894 C C . GLU A 1 112 ? -8.230 2.134 -17.230 1.00 65.75 112 GLU A C 1
ATOM 896 O O . GLU A 1 112 ? -9.439 1.935 -17.351 1.00 65.75 112 GLU A O 1
ATOM 901 N N . ILE A 1 113 ? -7.666 2.400 -16.048 1.00 66.62 113 ILE A N 1
ATOM 902 C CA . ILE A 1 113 ? -8.428 2.528 -14.801 1.00 66.62 113 ILE A CA 1
ATOM 903 C C . ILE A 1 113 ? -9.152 3.872 -14.753 1.00 66.62 113 ILE A C 1
ATOM 905 O O . ILE A 1 113 ? -10.355 3.903 -14.496 1.00 66.62 113 ILE A O 1
ATOM 909 N N . MET A 1 114 ? -8.453 4.977 -15.033 1.00 66.06 114 MET A N 1
ATOM 910 C CA . MET A 1 114 ? -9.059 6.313 -14.996 1.00 66.06 114 MET A CA 1
ATOM 911 C C . MET A 1 114 ? -10.246 6.424 -15.962 1.00 66.06 114 MET A C 1
ATOM 913 O O . MET A 1 114 ? -11.298 6.940 -15.591 1.00 66.06 114 MET A O 1
ATOM 917 N N . CYS A 1 11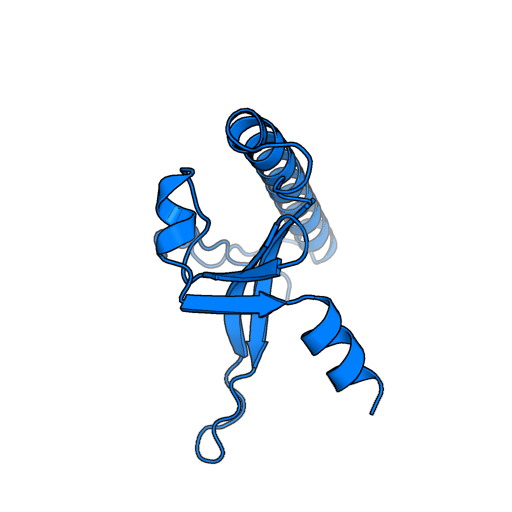5 ? -10.134 5.853 -17.164 1.00 54.78 115 CYS A N 1
ATOM 918 C CA . CYS A 1 115 ? -11.225 5.851 -18.139 1.00 54.78 115 CYS A CA 1
ATOM 919 C C . CYS A 1 115 ? -12.415 4.952 -17.755 1.00 54.78 115 CYS A C 1
ATOM 921 O O . CYS A 1 115 ? -13.503 5.151 -18.286 1.00 54.78 115 CYS A O 1
ATOM 923 N N . LYS A 1 116 ? -12.243 3.969 -16.860 1.00 56.03 116 LYS A N 1
ATOM 924 C CA . LYS A 1 116 ? -13.350 3.132 -16.358 1.00 56.03 116 LYS A CA 1
ATOM 925 C C . LYS A 1 116 ? -14.147 3.801 -15.238 1.00 56.03 116 LYS A C 1
ATOM 927 O O . LYS A 1 116 ? -15.308 3.458 -15.066 1.00 56.03 116 LYS A O 1
ATOM 932 N N . ILE A 1 117 ? -13.540 4.731 -14.499 1.00 55.12 117 ILE A N 1
ATOM 933 C CA . ILE A 1 117 ? -14.201 5.497 -13.425 1.00 55.12 117 ILE A CA 1
ATOM 934 C C . ILE A 1 117 ? -15.013 6.671 -14.001 1.00 55.12 117 ILE A C 1
ATOM 936 O O . ILE A 1 117 ? -15.980 7.111 -13.393 1.00 55.12 117 ILE A O 1
ATOM 940 N N . LEU A 1 118 ? -14.636 7.160 -15.185 1.00 46.75 118 LEU A N 1
ATOM 941 C CA . LEU A 1 118 ? -15.280 8.283 -15.875 1.00 46.75 118 LEU A CA 1
ATOM 942 C C . LEU A 1 118 ? -16.414 7.865 -16.836 1.00 46.75 118 LEU A C 1
ATOM 944 O O . LEU A 1 118 ? -16.768 8.645 -17.719 1.00 46.75 118 LEU A O 1
ATOM 948 N N . LYS A 1 119 ? -16.952 6.647 -16.707 1.00 38.47 119 LYS A N 1
ATOM 949 C CA . LYS A 1 119 ? -18.111 6.177 -17.481 1.00 38.47 119 LYS A CA 1
ATOM 950 C C . LYS A 1 119 ? -19.361 6.100 -16.624 1.00 38.47 119 LYS A C 1
ATOM 952 O O . LYS A 1 119 ? -19.241 5.619 -15.478 1.00 38.47 119 LYS A O 1
#

Radius of gyration: 16.96 Å; chains: 1; bounding box: 40×25×47 Å

Foldseek 3Di:
DQWDKDADLVRDIPPIDHDPDNVRSVVVVVVVVVVVVVVQVVQQVVQQVVPDPLFGWPDKDWDFDFDPDPPDDTDTDIWIWIDTRQKIFIDSGDDNHPVCSVVTPDIDGNVVVVVVVVD

Organism: Pongo abelii (NCBI:txid9601)